Protein AF-A0A0V0TYG7-F1 (afdb_monomer)

Sequence (84 aa):
MKNSKNKTIFADNSENRTILEENCENNTIFVENSKNRTIFADISENRTILAENCENNTIFDKKQQKYYAENCENSTIFDEKQQK

Secondary structure (DSSP, 8-state):
----SEEEEEE--EEEEEEEE--EEEEEEEEEEEEEEEEEE--EEEEEEEEEEEEEEEEEESS--EEEEEEEEEEEEEEGGG--

Solvent-accessible surface area (backbone atoms only — not comparable to full-atom values): 4526 Å² total; per-residue (Å²): 130,86,72,44,59,65,50,78,47,82,42,70,72,33,67,70,44,78,46,82,44,76,60,29,47,32,38,40,39,42,38,39,47,24,43,33,37,38,37,44,38,49,60,35,72,41,37,40,40,40,38,35,47,22,49,33,37,39,37,43,34,60,52,76,67,50,78,47,76,42,73,51,76,41,79,46,77,47,62,57,79,78,80,122

Mean predicted aligned error: 6.43 Å

Nearest PDB structures (foldseek):
  8jli-assembly1_B  TM=3.626E-01  e=1.775E-01  Homo sapiens

Structure (mmCIF, N/CA/C/O backbone):
data_AF-A0A0V0TYG7-F1
#
_entry.id   AF-A0A0V0TYG7-F1
#
loop_
_atom_site.group_PDB
_atom_site.id
_atom_site.type_symbol
_atom_site.label_atom_id
_atom_site.label_alt_id
_atom_site.label_comp_id
_atom_site.label_asym_id
_atom_site.label_entity_id
_atom_site.label_seq_id
_atom_site.pdbx_PDB_ins_code
_atom_site.Cartn_x
_atom_site.Cartn_y
_atom_site.Cartn_z
_atom_site.occupancy
_atom_site.B_iso_or_equiv
_atom_site.auth_seq_id
_atom_site.auth_comp_id
_atom_site.auth_asym_id
_atom_site.auth_atom_id
_atom_site.pdbx_PDB_model_num
ATOM 1 N N . MET A 1 1 ? -1.221 -1.983 -21.670 1.00 48.28 1 MET A N 1
ATOM 2 C CA . MET A 1 1 ? -1.613 -1.045 -20.600 1.00 48.28 1 MET A CA 1
ATOM 3 C C . MET A 1 1 ? -1.035 0.322 -20.893 1.00 48.28 1 MET A C 1
ATOM 5 O O . MET A 1 1 ? 0.056 0.413 -21.444 1.00 48.28 1 MET A O 1
ATOM 9 N N . LYS A 1 2 ? -1.782 1.381 -20.587 1.00 48.25 2 LYS A N 1
ATOM 10 C CA . LYS A 1 2 ? -1.306 2.758 -20.709 1.00 48.25 2 LYS A CA 1
ATOM 11 C C . LYS A 1 2 ? -0.375 2.992 -19.514 1.00 48.25 2 LYS A C 1
ATOM 13 O O . LYS A 1 2 ? -0.869 3.259 -18.427 1.00 48.25 2 LYS A O 1
ATOM 18 N N . ASN A 1 3 ? 0.936 2.816 -19.688 1.00 58.50 3 ASN A N 1
ATOM 19 C CA . ASN A 1 3 ? 1.902 3.169 -18.646 1.00 58.50 3 ASN A CA 1
ATOM 20 C C . ASN A 1 3 ? 1.818 4.684 -18.446 1.00 58.50 3 ASN A C 1
ATOM 22 O O . ASN A 1 3 ? 2.357 5.458 -19.240 1.00 58.50 3 ASN A O 1
ATOM 26 N N . SER A 1 4 ? 1.066 5.113 -17.434 1.00 67.81 4 SER A N 1
ATOM 27 C CA . SER A 1 4 ? 1.113 6.499 -16.996 1.00 67.81 4 SER A CA 1
ATOM 28 C C . SER A 1 4 ? 2.424 6.684 -16.256 1.00 67.81 4 SER A C 1
ATOM 30 O O . SER A 1 4 ? 2.750 5.893 -15.374 1.00 67.81 4 SER A O 1
ATOM 32 N N . LYS A 1 5 ? 3.181 7.722 -16.609 1.00 80.94 5 LYS A N 1
ATOM 33 C CA . LYS A 1 5 ? 4.399 8.056 -15.865 1.00 80.94 5 LYS A CA 1
ATOM 34 C C . LYS A 1 5 ? 4.063 8.385 -14.415 1.00 80.94 5 LYS A C 1
ATOM 36 O O . LYS A 1 5 ? 4.741 7.925 -13.511 1.00 80.94 5 LYS A O 1
ATOM 41 N N . ASN A 1 6 ? 2.967 9.111 -14.201 1.00 85.12 6 ASN A N 1
ATOM 42 C CA . ASN A 1 6 ? 2.564 9.575 -12.882 1.00 85.12 6 ASN A CA 1
ATOM 43 C C . ASN A 1 6 ? 1.135 9.133 -12.572 1.00 85.12 6 ASN A C 1
ATOM 45 O O . ASN A 1 6 ? 0.257 9.214 -13.442 1.00 85.12 6 ASN A O 1
ATOM 49 N N . LYS A 1 7 ? 0.892 8.714 -11.332 1.00 86.56 7 LYS A N 1
ATOM 50 C CA . LYS A 1 7 ? -0.440 8.395 -10.827 1.00 86.56 7 LYS A CA 1
ATOM 51 C C . LYS A 1 7 ? -0.620 8.963 -9.425 1.00 86.56 7 LYS A C 1
ATOM 53 O O . LYS A 1 7 ? 0.280 8.879 -8.596 1.00 86.56 7 LYS A O 1
ATOM 58 N N . THR A 1 8 ? -1.799 9.523 -9.180 1.00 87.50 8 THR A N 1
ATOM 59 C CA . THR A 1 8 ? -2.205 9.975 -7.850 1.00 87.50 8 THR A CA 1
ATOM 60 C C . THR A 1 8 ? -3.552 9.363 -7.515 1.00 87.50 8 THR A C 1
ATOM 62 O O . THR A 1 8 ? -4.471 9.409 -8.336 1.00 87.50 8 THR A O 1
ATOM 65 N N . ILE A 1 9 ? -3.664 8.779 -6.326 1.00 86.38 9 ILE A N 1
ATOM 66 C CA . ILE A 1 9 ? -4.893 8.181 -5.808 1.00 86.38 9 ILE A CA 1
ATOM 67 C C . ILE A 1 9 ? -5.263 8.911 -4.519 1.00 86.38 9 ILE A C 1
ATOM 69 O O . ILE A 1 9 ? -4.458 8.971 -3.593 1.00 86.38 9 ILE A O 1
ATOM 73 N N . PHE A 1 10 ? -6.489 9.428 -4.474 1.00 86.00 10 PHE A N 1
ATOM 74 C CA . PHE A 1 10 ? -7.112 9.959 -3.266 1.00 86.00 10 PHE A CA 1
ATOM 75 C C . PHE A 1 10 ? -8.206 8.997 -2.823 1.00 86.00 10 PHE A C 1
ATOM 77 O O . PHE A 1 10 ? -9.025 8.559 -3.639 1.00 86.00 10 PHE A O 1
ATOM 84 N N . ALA A 1 11 ? -8.192 8.637 -1.547 1.00 81.88 11 ALA A N 1
ATOM 85 C CA . ALA A 1 11 ? -9.198 7.785 -0.948 1.00 81.88 11 ALA A CA 1
ATOM 86 C C . ALA A 1 11 ? -9.656 8.361 0.393 1.00 81.88 11 ALA A C 1
ATOM 88 O O . ALA A 1 11 ? -8.892 8.391 1.354 1.00 81.88 11 ALA A O 1
ATOM 89 N N . ASP A 1 12 ? -10.928 8.744 0.436 1.00 80.75 12 ASP A N 1
ATOM 90 C CA . ASP A 1 12 ? -11.574 9.286 1.631 1.00 80.75 12 ASP A CA 1
ATOM 91 C C . ASP A 1 12 ? -11.996 8.177 2.619 1.00 80.75 12 ASP A C 1
ATOM 93 O O . ASP A 1 12 ? -11.799 6.977 2.364 1.00 80.75 12 ASP A O 1
ATOM 97 N N . ASN A 1 13 ? -12.634 8.601 3.722 1.00 82.12 13 ASN A N 1
ATOM 98 C CA . ASN A 1 13 ? -13.095 7.764 4.829 1.00 82.12 13 ASN A CA 1
ATOM 99 C C . ASN A 1 13 ? -13.725 6.452 4.365 1.00 82.12 13 ASN A C 1
ATOM 101 O O . ASN A 1 13 ? -14.715 6.421 3.627 1.00 82.12 13 ASN A O 1
ATOM 105 N N . SER A 1 14 ? -13.211 5.348 4.890 1.00 82.00 14 SER A N 1
ATOM 106 C CA . SER A 1 14 ? -13.814 4.036 4.684 1.00 82.00 14 SER A CA 1
ATOM 107 C C . SER A 1 14 ? -13.492 3.108 5.841 1.00 82.00 14 SER A C 1
ATOM 109 O O . SER A 1 14 ? -12.433 3.186 6.449 1.00 82.00 14 SER A O 1
ATOM 111 N N . GLU A 1 15 ? -14.404 2.199 6.175 1.00 83.69 15 GLU A N 1
ATOM 112 C CA . GLU A 1 15 ? -14.086 1.202 7.200 1.00 83.69 15 GLU A CA 1
ATOM 113 C C . GLU A 1 15 ? -13.036 0.211 6.697 1.00 83.69 15 GLU A C 1
ATOM 115 O O . GLU A 1 15 ? -12.114 -0.132 7.427 1.00 83.69 15 GLU A O 1
ATOM 120 N N . ASN A 1 16 ? -13.148 -0.211 5.436 1.00 86.12 16 ASN A N 1
ATOM 121 C CA . ASN A 1 16 ? -12.211 -1.124 4.798 1.00 86.12 16 ASN A CA 1
ATOM 122 C C . ASN A 1 16 ? -11.848 -0.602 3.404 1.00 86.12 16 ASN A C 1
ATOM 124 O O . ASN A 1 16 ? -12.731 -0.392 2.565 1.00 86.12 16 ASN A O 1
ATOM 128 N N . ARG A 1 17 ? -10.552 -0.435 3.131 1.00 87.62 17 ARG A N 1
ATOM 129 C CA . ARG A 1 17 ? -10.042 0.006 1.829 1.00 87.62 17 ARG A CA 1
ATOM 130 C C . ARG A 1 17 ? -8.990 -0.952 1.299 1.00 87.62 17 ARG A C 1
ATOM 132 O O . ARG A 1 17 ? -7.981 -1.202 1.952 1.00 87.62 17 ARG A O 1
ATOM 139 N N . THR A 1 18 ? -9.180 -1.381 0.056 1.00 87.56 18 THR A N 1
ATOM 140 C CA . THR A 1 18 ? -8.135 -2.030 -0.734 1.00 87.56 18 THR A CA 1
ATOM 141 C C . THR A 1 18 ? -7.782 -1.156 -1.927 1.00 87.56 18 THR A C 1
ATOM 143 O O . THR A 1 18 ? -8.666 -0.757 -2.684 1.00 87.56 18 THR A O 1
ATOM 146 N N . ILE A 1 19 ? -6.496 -0.856 -2.091 1.00 84.75 19 ILE A N 1
ATOM 147 C CA . ILE A 1 19 ? -5.967 -0.142 -3.256 1.00 84.75 19 ILE A CA 1
ATOM 148 C C . ILE A 1 19 ? -5.075 -1.113 -4.023 1.00 84.75 19 ILE A C 1
ATOM 150 O O . ILE A 1 19 ? -4.122 -1.649 -3.460 1.00 84.75 19 ILE A O 1
ATOM 154 N N . LEU A 1 20 ? -5.417 -1.339 -5.293 1.00 83.25 20 LEU A N 1
ATOM 155 C CA . LEU A 1 20 ? -4.626 -2.122 -6.239 1.00 83.25 20 LEU A CA 1
ATOM 156 C C . LEU A 1 20 ? -4.001 -1.166 -7.248 1.00 83.25 20 LEU A C 1
ATOM 158 O O . LEU A 1 20 ? -4.714 -0.435 -7.944 1.00 83.25 20 LEU A O 1
ATOM 162 N N . GLU A 1 21 ? -2.676 -1.158 -7.318 1.00 76.38 21 GLU A N 1
ATOM 163 C CA . GLU A 1 21 ? -1.946 -0.246 -8.186 1.00 76.38 21 GLU A CA 1
ATOM 164 C C . GLU A 1 21 ? -0.919 -0.979 -9.052 1.00 76.38 21 GLU A C 1
ATOM 166 O O . GLU A 1 21 ? -0.069 -1.711 -8.550 1.00 76.38 21 GLU A O 1
ATOM 171 N N . GLU A 1 22 ? -1.052 -0.794 -10.368 1.00 76.00 22 GLU A N 1
ATOM 172 C CA . GLU A 1 22 ? -0.166 -1.350 -11.396 1.00 76.00 22 GLU A CA 1
ATOM 173 C C . GLU A 1 22 ? 1.089 -0.489 -11.595 1.00 76.00 22 GLU A C 1
ATOM 175 O O . GLU A 1 22 ? 1.120 0.667 -11.204 1.00 76.00 22 GLU A O 1
ATOM 180 N N . ASN A 1 23 ? 2.098 -1.012 -12.294 1.00 75.50 23 ASN A N 1
ATOM 181 C CA . ASN A 1 23 ? 3.365 -0.313 -12.527 1.00 75.50 23 ASN A CA 1
ATOM 182 C C . ASN A 1 23 ? 3.215 1.119 -13.084 1.00 75.50 23 ASN A C 1
ATOM 184 O O . ASN A 1 23 ? 2.656 1.335 -14.165 1.00 75.50 23 ASN A O 1
ATOM 188 N N . CYS A 1 24 ? 3.848 2.077 -12.409 1.00 76.38 24 CYS A N 1
ATOM 189 C CA . CYS A 1 24 ? 4.060 3.442 -12.886 1.00 76.38 24 CYS A CA 1
ATOM 190 C C . CYS A 1 24 ? 5.423 3.975 -12.416 1.00 76.38 24 CYS A C 1
ATOM 192 O O . CYS A 1 24 ? 6.047 3.412 -11.522 1.00 76.38 24 CYS A O 1
ATOM 194 N N . GLU A 1 25 ? 5.925 5.042 -13.037 1.00 80.81 25 GLU A N 1
ATOM 195 C CA . GLU A 1 25 ? 7.229 5.619 -12.672 1.00 80.81 25 GLU A CA 1
ATOM 196 C C . GLU A 1 25 ? 7.135 6.316 -11.305 1.00 80.81 25 GLU A C 1
ATOM 198 O O . GLU A 1 25 ? 7.920 6.028 -10.400 1.00 80.81 25 GLU A O 1
ATOM 203 N N . ASN A 1 26 ? 6.105 7.153 -11.130 1.00 83.62 26 ASN A N 1
ATOM 204 C CA . ASN A 1 26 ? 5.825 7.882 -9.900 1.00 83.62 26 ASN A CA 1
ATOM 205 C C . ASN A 1 26 ? 4.386 7.651 -9.419 1.00 83.62 26 ASN A C 1
ATOM 207 O O . ASN A 1 26 ? 3.431 7.936 -10.148 1.00 83.62 26 ASN A O 1
ATOM 211 N N . ASN A 1 27 ? 4.231 7.219 -8.167 1.00 85.25 27 ASN A N 1
ATOM 212 C CA . ASN A 1 27 ? 2.928 7.019 -7.537 1.00 85.25 27 ASN A CA 1
ATOM 213 C C . ASN A 1 27 ? 2.800 7.793 -6.224 1.00 85.25 27 ASN A C 1
ATOM 215 O O . ASN A 1 27 ? 3.671 7.704 -5.355 1.00 85.25 27 ASN A O 1
ATOM 219 N N . THR A 1 28 ? 1.669 8.465 -6.037 1.00 87.38 28 THR A N 1
ATOM 220 C CA . THR A 1 28 ? 1.305 9.045 -4.746 1.00 87.38 28 THR A CA 1
ATOM 221 C C . THR A 1 28 ? -0.079 8.577 -4.321 1.00 87.38 28 THR A C 1
ATOM 223 O O . THR A 1 28 ? -1.058 8.759 -5.043 1.00 87.38 28 THR A O 1
ATOM 226 N N . ILE A 1 29 ? -0.170 7.999 -3.127 1.00 86.81 29 ILE A N 1
ATOM 227 C CA . ILE A 1 29 ? -1.430 7.529 -2.550 1.00 86.81 29 ILE A CA 1
ATOM 228 C C . ILE A 1 29 ? -1.693 8.311 -1.264 1.00 86.81 29 ILE A C 1
ATOM 230 O O . ILE A 1 29 ? -0.875 8.265 -0.347 1.00 86.81 29 ILE A O 1
ATOM 234 N N . PHE A 1 30 ? -2.839 8.984 -1.202 1.00 86.62 30 PHE A N 1
ATOM 235 C CA . PHE A 1 30 ? -3.350 9.655 -0.009 1.00 86.62 30 PHE A CA 1
ATOM 236 C C . PHE A 1 30 ? -4.585 8.917 0.491 1.00 86.62 30 PHE A C 1
ATOM 238 O O . PHE A 1 30 ? -5.549 8.739 -0.263 1.00 86.62 30 PHE A O 1
ATOM 245 N N . VAL A 1 31 ? -4.547 8.471 1.747 1.00 80.88 31 VAL A N 1
ATOM 246 C CA . VAL A 1 31 ? -5.693 7.828 2.394 1.00 80.88 31 VAL A CA 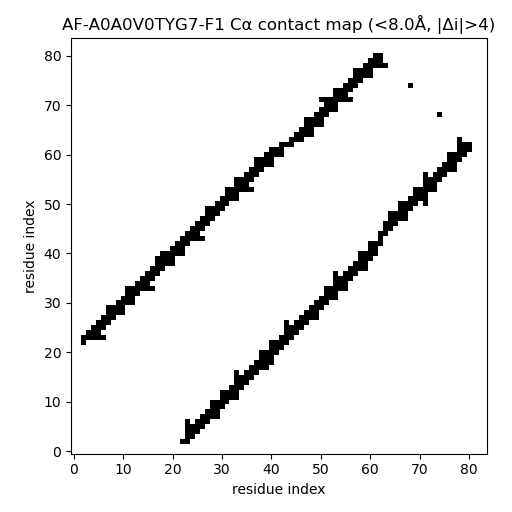1
ATOM 247 C C . VAL A 1 31 ? -5.916 8.409 3.780 1.00 80.88 31 VAL A C 1
ATOM 249 O O . VAL A 1 31 ? -5.050 8.285 4.648 1.00 80.88 31 VAL A O 1
ATOM 252 N N . GLU A 1 32 ? -7.109 8.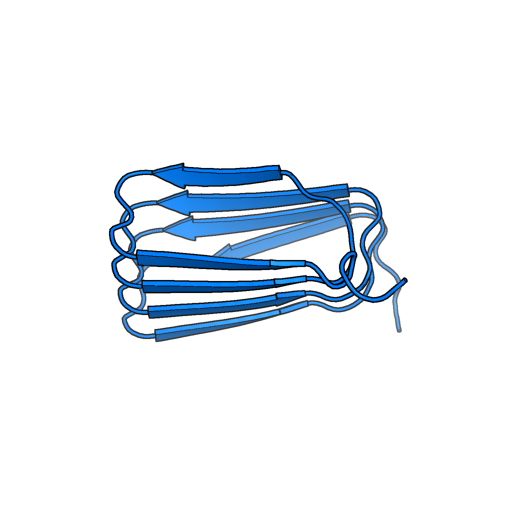952 3.989 1.00 84.44 32 GLU A N 1
ATOM 253 C CA . GLU A 1 32 ? -7.537 9.540 5.257 1.00 84.44 32 GLU A CA 1
ATOM 254 C C . GLU A 1 32 ? -8.605 8.669 5.932 1.00 84.44 32 GLU A C 1
ATOM 256 O O . GLU A 1 32 ? -9.464 8.084 5.267 1.00 84.44 32 GLU A O 1
ATOM 261 N N . ASN A 1 33 ? -8.565 8.608 7.269 1.00 83.00 33 ASN A N 1
ATOM 262 C CA . ASN A 1 33 ? -9.628 8.084 8.136 1.00 83.00 33 ASN A CA 1
ATOM 263 C C . ASN A 1 33 ? -10.134 6.688 7.724 1.00 83.00 33 ASN A C 1
ATOM 265 O O . ASN A 1 33 ? -11.309 6.494 7.380 1.00 83.00 33 ASN A O 1
ATOM 269 N N . SER A 1 34 ? -9.245 5.698 7.767 1.00 80.12 34 SER A N 1
ATOM 270 C CA . SER A 1 34 ? -9.577 4.317 7.410 1.00 80.12 34 SER A CA 1
ATOM 271 C C . SER A 1 34 ? -9.324 3.369 8.569 1.00 80.12 34 SER A C 1
ATOM 273 O O . SER A 1 34 ? -8.189 3.274 9.022 1.00 80.12 34 SER A O 1
ATOM 275 N N . LYS A 1 35 ? -10.328 2.593 9.001 1.00 83.31 35 LYS A N 1
A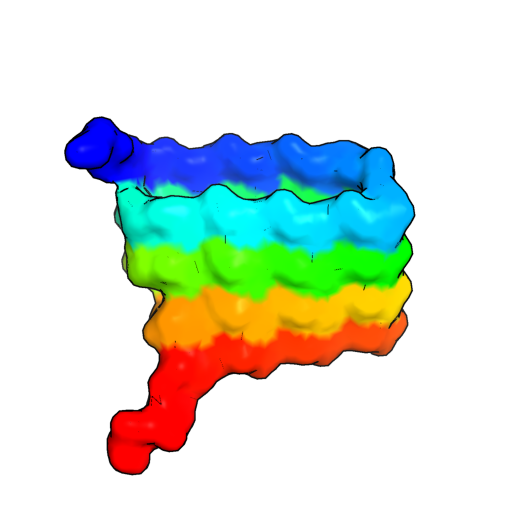TOM 276 C CA . LYS A 1 35 ? -10.103 1.585 10.056 1.00 83.31 35 LYS A CA 1
ATOM 277 C C . LYS A 1 35 ? -9.156 0.498 9.563 1.00 83.31 35 LYS A C 1
ATOM 279 O O . LYS A 1 35 ? -8.116 0.295 10.160 1.00 83.31 35 LYS A O 1
ATOM 284 N N . ASN A 1 36 ? -9.451 -0.140 8.432 1.00 84.44 36 ASN A N 1
ATOM 285 C CA . ASN A 1 36 ? -8.590 -1.171 7.852 1.00 84.44 36 ASN A CA 1
ATOM 286 C C . ASN A 1 36 ? -8.178 -0.801 6.431 1.00 84.44 36 ASN A C 1
ATOM 288 O O . ASN A 1 36 ? -9.022 -0.578 5.561 1.00 84.44 36 ASN A O 1
ATOM 292 N N . ARG A 1 37 ? -6.873 -0.775 6.175 1.00 85.56 37 ARG A N 1
ATOM 293 C CA . ARG A 1 37 ? -6.300 -0.465 4.869 1.00 85.56 37 ARG A CA 1
ATOM 294 C C . ARG A 1 37 ? -5.367 -1.569 4.405 1.00 85.56 37 ARG A C 1
ATOM 296 O O . ARG A 1 37 ? -4.497 -2.024 5.144 1.00 85.56 37 ARG A O 1
ATOM 303 N N . THR A 1 38 ? -5.501 -1.934 3.136 1.00 86.94 38 THR A N 1
ATOM 304 C CA 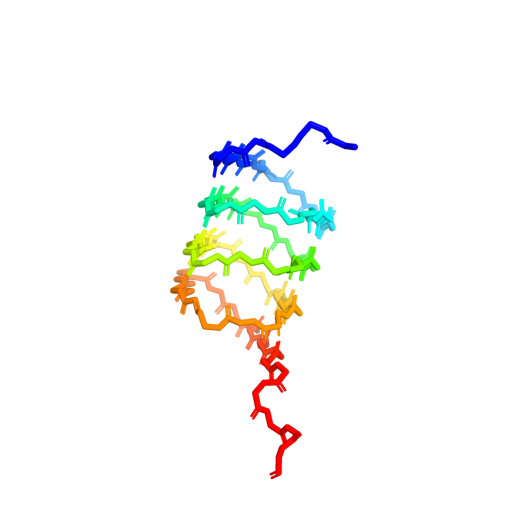. THR A 1 38 ? -4.544 -2.785 2.436 1.00 86.94 38 THR A CA 1
ATOM 305 C C . THR A 1 38 ? -4.160 -2.151 1.109 1.00 86.94 38 THR A C 1
ATOM 307 O O . THR A 1 38 ? -5.017 -1.857 0.276 1.00 86.94 38 THR A O 1
ATOM 310 N N . ILE A 1 39 ?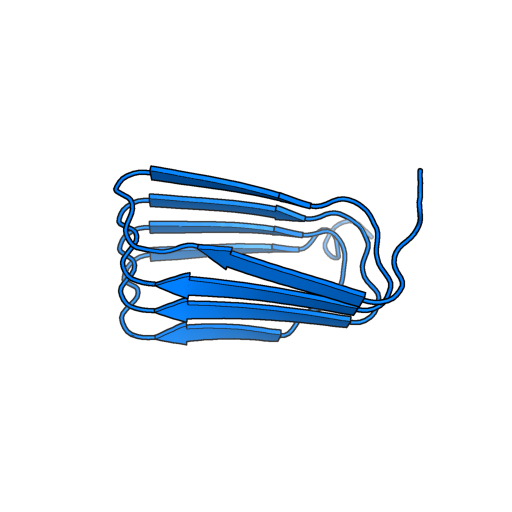 -2.866 -1.938 0.897 1.00 84.31 39 ILE A N 1
ATOM 311 C CA . ILE A 1 39 ? -2.329 -1.439 -0.368 1.00 84.31 39 ILE A CA 1
ATOM 312 C C . ILE A 1 39 ? -1.489 -2.553 -0.981 1.00 84.31 39 ILE A C 1
ATOM 314 O O . ILE A 1 39 ? -0.505 -2.982 -0.382 1.00 84.31 39 ILE A O 1
ATOM 318 N N . PHE A 1 40 ? -1.885 -3.001 -2.170 1.00 82.56 40 PHE A N 1
ATOM 319 C CA . PHE A 1 40 ? -1.047 -3.822 -3.036 1.00 82.56 40 PHE A CA 1
ATOM 320 C C . PHE A 1 40 ? -0.593 -2.942 -4.174 1.00 82.56 40 PHE A C 1
ATOM 322 O O . PHE A 1 40 ? -1.400 -2.521 -5.009 1.00 82.56 40 PHE A O 1
ATOM 329 N N . ALA A 1 41 ? 0.690 -2.638 -4.190 1.00 72.88 41 ALA A N 1
ATOM 330 C CA . ALA A 1 41 ? 1.204 -1.752 -5.199 1.00 72.88 41 ALA A CA 1
ATOM 331 C C . ALA A 1 41 ? 2.511 -2.327 -5.736 1.00 72.88 41 ALA A C 1
ATOM 333 O O . ALA A 1 41 ? 3.410 -2.701 -4.984 1.00 72.88 41 ALA A O 1
ATOM 334 N N . ASP A 1 42 ? 2.540 -2.473 -7.057 1.00 74.88 42 ASP A N 1
ATOM 335 C CA . ASP A 1 42 ? 3.512 -3.281 -7.789 1.00 74.88 42 ASP A CA 1
ATOM 336 C C . ASP A 1 42 ? 4.838 -2.500 -7.962 1.00 74.88 42 ASP A C 1
ATOM 338 O O . ASP A 1 42 ? 5.282 -1.826 -7.034 1.00 74.88 42 ASP A O 1
ATOM 342 N N . ILE A 1 43 ? 5.534 -2.561 -9.097 1.00 69.69 43 ILE A N 1
ATOM 343 C CA . ILE A 1 43 ? 6.824 -1.872 -9.263 1.00 69.69 43 ILE A CA 1
ATOM 344 C C . ILE A 1 43 ? 6.604 -0.391 -9.599 1.00 69.69 43 ILE A C 1
ATOM 346 O O . ILE A 1 43 ? 6.123 -0.056 -10.681 1.00 69.69 43 ILE A O 1
ATOM 350 N N . SER A 1 44 ? 7.068 0.494 -8.717 1.00 72.88 44 SER A N 1
ATOM 351 C CA . SER A 1 44 ? 7.284 1.912 -9.026 1.00 72.88 44 SER A CA 1
ATOM 352 C C . SER A 1 44 ? 8.701 2.353 -8.684 1.00 72.88 44 SER A C 1
ATOM 354 O O . SER A 1 44 ? 9.296 1.831 -7.742 1.00 72.88 44 SER A O 1
ATOM 356 N N . GLU A 1 45 ? 9.247 3.305 -9.443 1.00 76.25 45 GLU A N 1
ATOM 357 C CA . GLU A 1 45 ? 10.570 3.871 -9.148 1.00 76.25 45 GLU A CA 1
ATOM 358 C C . GLU A 1 45 ? 10.509 4.801 -7.941 1.00 76.25 45 GLU A C 1
ATOM 360 O O . GLU A 1 45 ? 11.352 4.709 -7.052 1.00 76.25 45 GLU A O 1
ATOM 365 N N . ASN A 1 46 ? 9.475 5.643 -7.881 1.00 79.50 46 ASN A N 1
ATOM 366 C CA . ASN A 1 46 ? 9.227 6.524 -6.753 1.00 79.50 46 ASN A CA 1
ATOM 367 C C . ASN A 1 46 ? 7.783 6.375 -6.290 1.00 79.50 46 ASN A C 1
ATOM 369 O O . ASN A 1 46 ? 6.848 6.701 -7.022 1.00 79.50 46 ASN A O 1
ATOM 373 N N . ARG A 1 47 ? 7.5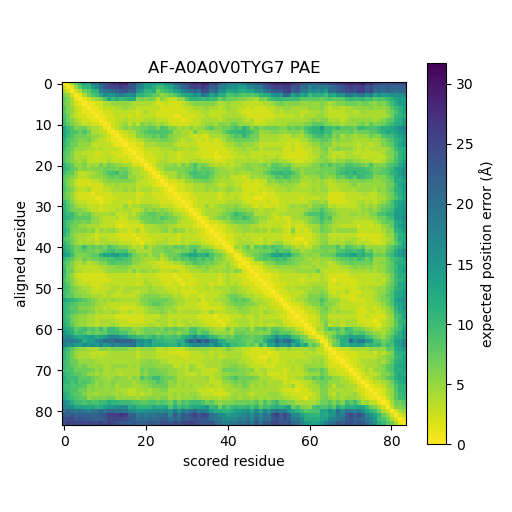83 5.941 -5.045 1.00 83.50 47 ARG A N 1
ATOM 374 C CA . ARG A 1 47 ? 6.258 5.969 -4.428 1.00 83.50 47 ARG A CA 1
ATOM 375 C C . ARG A 1 47 ? 6.263 6.629 -3.066 1.00 83.50 47 ARG A C 1
ATOM 377 O O . ARG A 1 47 ? 7.177 6.451 -2.257 1.00 83.50 47 ARG A O 1
ATOM 384 N N . THR A 1 48 ? 5.206 7.404 -2.857 1.00 86.75 48 THR A N 1
ATOM 385 C CA . THR A 1 48 ? 4.881 8.024 -1.581 1.00 86.75 48 THR A CA 1
ATOM 386 C C . THR A 1 48 ? 3.486 7.586 -1.163 1.00 86.75 48 THR A C 1
ATOM 388 O O . THR A 1 48 ? 2.528 7.737 -1.920 1.00 86.75 48 THR A O 1
ATOM 391 N N . ILE A 1 49 ? 3.373 7.038 0.041 1.00 85.00 49 ILE A N 1
ATOM 392 C CA . ILE A 1 49 ? 2.087 6.691 0.646 1.00 85.00 49 ILE A CA 1
ATOM 393 C C . ILE A 1 49 ? 1.926 7.552 1.893 1.00 85.00 49 ILE A C 1
ATOM 395 O O . ILE A 1 49 ? 2.772 7.497 2.789 1.00 85.00 49 ILE A O 1
ATOM 399 N N . LEU A 1 50 ? 0.846 8.330 1.928 1.00 86.31 50 LEU A N 1
ATOM 400 C CA . LEU A 1 50 ? 0.422 9.103 3.085 1.00 86.31 50 LEU A CA 1
ATOM 401 C C . LEU A 1 50 ? -0.852 8.508 3.661 1.00 86.31 50 LEU A C 1
ATOM 403 O O . LEU A 1 50 ? -1.812 8.192 2.951 1.00 86.31 50 LEU A O 1
ATOM 407 N N . ALA A 1 51 ? -0.806 8.340 4.970 1.00 82.94 51 ALA A N 1
ATOM 408 C CA . ALA A 1 51 ? -1.778 7.618 5.740 1.00 82.94 51 ALA A CA 1
ATOM 409 C C . ALA A 1 51 ? -2.093 8.368 7.021 1.00 82.94 51 ALA A C 1
ATOM 411 O O . ALA A 1 51 ? -1.234 8.457 7.895 1.00 82.94 51 ALA A O 1
ATOM 412 N N . GLU A 1 52 ? -3.330 8.822 7.155 1.00 85.56 52 GLU A N 1
ATOM 413 C CA . GLU A 1 52 ? -3.755 9.582 8.326 1.00 85.56 52 GLU A CA 1
ATOM 414 C C . GLU A 1 52 ? -4.954 8.914 8.996 1.00 85.56 52 GLU A C 1
ATOM 416 O O . GLU A 1 52 ? -5.861 8.422 8.315 1.00 85.56 52 GLU A O 1
ATOM 421 N N . ASN A 1 53 ? -4.952 8.903 10.332 1.00 87.38 53 ASN A N 1
ATOM 422 C CA . ASN A 1 53 ? -6.052 8.442 11.185 1.00 87.38 53 ASN A CA 1
ATOM 423 C C . ASN A 1 53 ? -6.509 7.016 10.833 1.00 87.38 53 ASN A C 1
ATOM 425 O O . ASN A 1 53 ? -7.632 6.800 10.365 1.00 87.38 53 ASN A O 1
ATOM 429 N N . CYS A 1 54 ? -5.620 6.034 11.007 1.00 79.56 54 CYS A N 1
ATOM 430 C CA . CYS A 1 54 ? -5.877 4.667 10.566 1.00 79.56 54 CYS A CA 1
ATOM 431 C C . CYS A 1 54 ? -5.607 3.589 11.618 1.00 79.56 54 CYS A C 1
ATOM 433 O O . CYS A 1 54 ? -4.538 3.525 12.199 1.00 79.56 54 CYS A O 1
ATOM 435 N N . GLU A 1 55 ? -6.552 2.687 11.860 1.00 85.06 55 GLU A N 1
ATOM 436 C CA . GLU A 1 55 ? -6.387 1.701 12.940 1.00 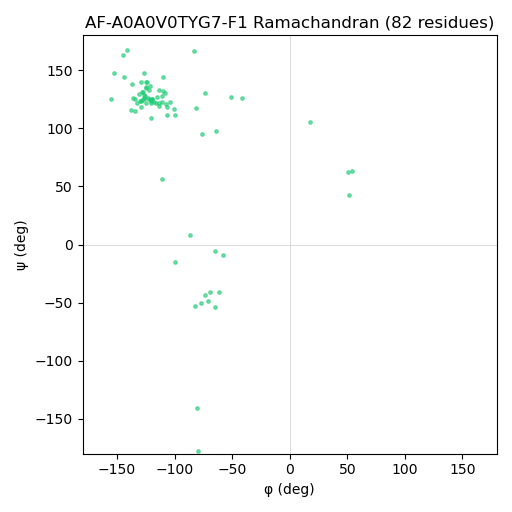85.06 55 GLU A CA 1
ATOM 437 C C . GLU A 1 55 ? -5.437 0.573 12.514 1.00 85.06 55 GLU A C 1
ATOM 439 O O . GLU A 1 55 ? -4.442 0.298 13.174 1.00 85.06 55 GLU A O 1
ATOM 444 N N . ASN A 1 56 ? -5.677 -0.018 11.346 1.00 83.94 56 ASN A N 1
ATOM 445 C CA . ASN A 1 56 ? -4.892 -1.100 10.775 1.00 83.94 56 AS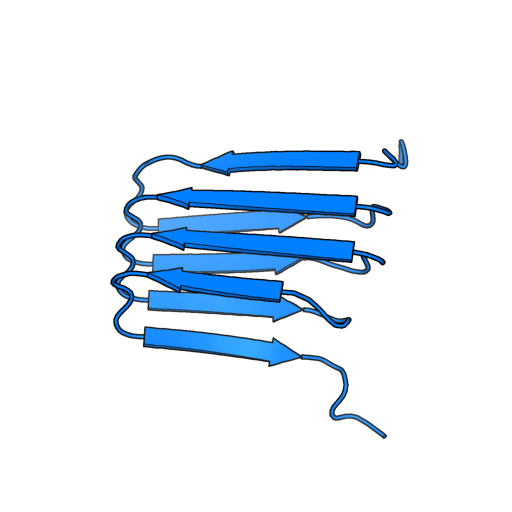N A CA 1
ATOM 446 C C . ASN A 1 56 ? -4.492 -0.761 9.343 1.00 83.94 56 ASN A C 1
ATOM 448 O O . ASN A 1 56 ? -5.333 -0.531 8.473 1.00 83.94 56 ASN A O 1
ATOM 452 N N . ASN A 1 57 ? -3.195 -0.796 9.070 1.00 83.06 57 ASN A N 1
ATOM 453 C CA . ASN A 1 57 ? -2.643 -0.630 7.744 1.00 83.06 57 ASN A CA 1
ATOM 454 C C . ASN A 1 57 ? -1.677 -1.750 7.386 1.00 83.06 57 ASN A C 1
ATOM 456 O O . ASN A 1 57 ? -0.724 -2.038 8.109 1.00 83.06 57 ASN A O 1
ATOM 460 N N . THR A 1 58 ? -1.872 -2.309 6.201 1.00 87.25 58 THR A N 1
ATOM 461 C CA . THR A 1 58 ? -0.961 -3.265 5.591 1.00 87.25 58 THR A CA 1
ATOM 462 C C . THR A 1 58 ? -0.560 -2.794 4.204 1.00 87.25 58 THR A C 1
ATOM 464 O O . THR A 1 58 ? -1.407 -2.500 3.361 1.00 87.25 58 THR A O 1
ATOM 467 N N . ILE A 1 59 ? 0.742 -2.743 3.951 1.00 84.50 59 ILE A N 1
ATOM 468 C CA . ILE A 1 59 ? 1.296 -2.393 2.644 1.00 84.50 59 ILE A CA 1
ATOM 469 C C . ILE A 1 59 ? 2.129 -3.567 2.154 1.00 84.50 59 ILE A C 1
ATOM 471 O O . ILE A 1 59 ? 3.043 -4.006 2.848 1.00 84.50 59 ILE A O 1
ATOM 475 N N . PHE A 1 60 ? 1.806 -4.057 0.961 1.00 83.38 60 PHE A N 1
ATOM 476 C CA . PHE A 1 60 ? 2.605 -5.027 0.225 1.00 83.38 60 PHE A CA 1
ATOM 477 C C . PHE A 1 60 ? 3.281 -4.317 -0.930 1.00 83.38 60 PHE A C 1
ATOM 479 O O . PHE A 1 60 ? 2.608 -3.770 -1.810 1.00 83.38 60 PHE A O 1
ATOM 486 N N . ASP A 1 61 ? 4.605 -4.328 -0.907 1.00 74.44 61 ASP A N 1
ATOM 487 C CA . ASP A 1 61 ? 5.398 -3.554 -1.834 1.00 74.44 61 ASP A CA 1
ATOM 488 C C . ASP A 1 61 ? 6.683 -4.278 -2.251 1.00 74.44 61 ASP A C 1
ATOM 490 O O . ASP A 1 61 ? 7.320 -4.989 -1.474 1.00 74.44 61 ASP A O 1
ATOM 494 N N . LYS A 1 62 ? 7.062 -4.097 -3.516 1.00 71.31 62 LYS A N 1
ATOM 495 C CA . LYS A 1 62 ? 8.205 -4.778 -4.132 1.00 71.31 62 LYS A CA 1
ATOM 496 C C . LYS A 1 62 ? 9.467 -3.918 -4.207 1.00 71.31 62 LYS A C 1
ATOM 498 O O . LYS A 1 62 ? 10.547 -4.449 -4.469 1.00 71.31 62 LYS A O 1
ATOM 503 N N . LYS A 1 63 ? 9.371 -2.592 -4.025 1.00 69.50 63 LYS A N 1
ATOM 504 C CA . LYS A 1 63 ? 10.531 -1.685 -4.103 1.00 69.50 63 LYS A CA 1
ATOM 505 C C . LYS A 1 63 ? 10.356 -0.385 -3.320 1.00 69.50 63 LYS A C 1
ATOM 507 O O . LYS A 1 63 ? 9.493 0.406 -3.661 1.00 69.50 63 LYS A O 1
ATOM 512 N N . GLN A 1 64 ? 11.331 -0.137 -2.436 1.00 57.62 64 GLN A N 1
ATOM 513 C CA . GLN A 1 64 ? 11.839 1.135 -1.878 1.00 57.62 64 GLN A CA 1
ATOM 514 C C . GLN A 1 64 ? 10.936 2.377 -2.013 1.00 57.62 64 GLN A C 1
ATOM 516 O O . GLN A 1 64 ? 10.858 2.994 -3.074 1.00 57.62 64 GLN A O 1
ATOM 521 N N . GLN A 1 65 ? 10.322 2.785 -0.895 1.00 69.81 65 GLN A N 1
ATOM 522 C CA . GLN A 1 65 ? 9.330 3.873 -0.848 1.00 69.81 65 GLN A CA 1
ATOM 523 C C . GLN A 1 65 ? 9.475 4.737 0.387 1.00 69.81 65 GLN A C 1
ATOM 525 O O . GLN A 1 65 ? 10.150 4.380 1.354 1.00 69.81 65 GLN A O 1
ATOM 530 N N . LYS A 1 66 ? 8.787 5.877 0.341 1.00 82.62 66 LYS A N 1
ATOM 531 C CA . LYS A 1 66 ? 8.531 6.711 1.509 1.00 82.62 66 LYS A CA 1
ATOM 532 C C . LYS A 1 66 ? 7.109 6.444 1.989 1.00 82.62 66 LYS A C 1
ATOM 534 O O . LYS A 1 66 ? 6.145 6.708 1.271 1.00 82.62 66 LYS A O 1
ATOM 539 N N . TYR A 1 67 ? 6.995 5.918 3.201 1.00 84.19 67 TYR A N 1
ATOM 540 C CA . TYR A 1 67 ? 5.722 5.730 3.882 1.00 84.19 67 TYR A CA 1
ATOM 541 C C . TYR A 1 67 ? 5.643 6.686 5.065 1.00 84.19 67 TYR A C 1
ATOM 543 O O . TYR A 1 67 ? 6.550 6.719 5.898 1.00 84.19 67 TYR A O 1
ATOM 551 N N . TYR A 1 68 ? 4.553 7.442 5.124 1.00 85.19 68 TYR A N 1
ATOM 552 C CA . TYR A 1 68 ? 4.237 8.334 6.227 1.00 85.19 68 TYR A CA 1
ATOM 553 C C . TYR A 1 68 ? 2.907 7.897 6.827 1.00 85.19 68 TYR A C 1
ATOM 555 O O . TYR A 1 68 ? 1.903 7.841 6.118 1.00 85.19 68 TYR A O 1
ATOM 563 N N . ALA A 1 69 ? 2.927 7.579 8.121 1.00 83.81 69 ALA A N 1
ATOM 564 C CA . ALA A 1 69 ? 1.743 7.268 8.907 1.00 83.81 69 ALA A CA 1
ATOM 565 C C . ALA A 1 69 ? 1.624 8.262 10.048 1.00 83.81 69 ALA A C 1
ATOM 567 O O . ALA A 1 69 ? 2.552 8.387 10.848 1.00 83.81 69 ALA A O 1
ATOM 568 N N . GLU A 1 70 ? 0.477 8.913 10.141 1.00 85.62 70 GLU A N 1
ATOM 569 C CA . GLU A 1 70 ? 0.129 9.781 11.252 1.00 85.62 70 GLU A CA 1
ATOM 570 C C . GLU A 1 70 ? -1.155 9.275 11.903 1.00 85.62 70 GLU A C 1
ATOM 572 O O . GLU A 1 70 ? -2.105 8.890 11.221 1.00 85.62 70 GLU A O 1
ATOM 577 N N . ASN A 1 71 ? -1.169 9.249 13.239 1.00 87.00 71 ASN A N 1
ATOM 578 C CA . ASN A 1 71 ? -2.300 8.762 14.031 1.00 87.00 71 ASN A CA 1
ATOM 579 C C . ASN A 1 71 ? -2.776 7.372 13.586 1.00 87.00 71 ASN A C 1
ATOM 581 O O . ASN A 1 71 ? -3.977 7.131 13.453 1.00 87.00 71 ASN A O 1
ATOM 585 N N . CYS A 1 72 ? -1.823 6.473 13.315 1.00 82.31 72 CYS A N 1
ATOM 586 C CA . CYS A 1 72 ? -2.135 5.095 12.977 1.00 82.31 72 CYS A CA 1
ATOM 587 C C . CYS A 1 72 ? -1.657 4.119 14.048 1.00 82.31 72 CYS A C 1
ATOM 589 O O . CYS A 1 72 ? -0.512 4.204 14.488 1.00 82.31 72 CYS A O 1
ATOM 591 N N . GLU A 1 73 ? -2.524 3.188 14.445 1.00 85.69 73 GLU A N 1
ATOM 592 C CA . GLU A 1 73 ? -2.254 2.285 15.572 1.00 85.69 73 GLU A CA 1
ATOM 593 C C . GLU A 1 73 ? -1.394 1.091 15.148 1.00 85.69 73 GLU A C 1
ATOM 595 O O . GLU A 1 73 ? -0.321 0.861 15.702 1.00 85.69 73 GLU A O 1
ATOM 600 N N . ASN A 1 74 ? -1.812 0.369 14.108 1.00 84.00 74 ASN A N 1
ATOM 601 C CA . ASN A 1 74 ? -1.137 -0.827 13.620 1.00 84.00 74 ASN A CA 1
ATOM 602 C C . ASN A 1 74 ? -0.721 -0.629 12.163 1.00 84.00 74 ASN A C 1
ATOM 604 O O . ASN A 1 74 ? -1.551 -0.634 11.259 1.00 84.00 74 ASN A O 1
ATOM 608 N N . SER A 1 75 ? 0.578 -0.475 11.902 1.00 81.75 75 SER A N 1
ATOM 609 C CA . SER A 1 75 ? 1.119 -0.374 10.540 1.00 81.75 75 SER A CA 1
ATOM 610 C C . SER A 1 75 ? 2.116 -1.492 10.268 1.00 81.75 75 SER A C 1
ATOM 612 O O . SER A 1 75 ? 3.110 -1.631 10.973 1.00 81.75 75 SER A O 1
ATOM 614 N N . THR A 1 76 ? 1.869 -2.272 9.218 1.00 85.19 76 THR A N 1
ATOM 615 C CA . THR A 1 76 ? 2.771 -3.324 8.733 1.00 85.19 76 THR A CA 1
ATOM 616 C C . THR A 1 76 ? 3.133 -3.067 7.276 1.00 85.19 76 THR A C 1
ATOM 618 O O . THR A 1 76 ? 2.261 -2.805 6.447 1.00 85.19 76 THR A O 1
ATOM 621 N N . ILE A 1 77 ? 4.424 -3.159 6.959 1.00 82.62 77 ILE A N 1
ATOM 622 C CA . ILE A 1 77 ? 4.949 -2.984 5.604 1.00 82.62 77 ILE A CA 1
ATOM 623 C C . ILE A 1 77 ? 5.762 -4.224 5.252 1.00 82.62 77 ILE A C 1
ATOM 625 O O . ILE A 1 77 ? 6.722 -4.561 5.944 1.00 82.62 77 ILE A O 1
ATOM 629 N N . PHE A 1 78 ? 5.372 -4.885 4.171 1.00 80.50 78 PHE A N 1
ATOM 630 C CA . PHE A 1 78 ? 6.100 -5.986 3.565 1.00 80.50 78 PHE A CA 1
ATOM 631 C C . PHE A 1 78 ? 6.872 -5.438 2.364 1.00 80.50 78 PHE A C 1
ATOM 633 O O . PHE A 1 78 ? 6.252 -5.047 1.378 1.00 80.50 78 PHE A O 1
ATOM 640 N N . ASP A 1 79 ? 8.203 -5.401 2.464 1.00 73.88 79 ASP A N 1
ATOM 641 C CA . ASP A 1 79 ? 9.110 -5.063 1.356 1.00 73.88 79 ASP A CA 1
ATOM 642 C C . ASP A 1 79 ? 9.769 -6.356 0.835 1.00 73.88 79 ASP A C 1
ATOM 644 O O . ASP A 1 79 ? 10.424 -7.081 1.592 1.00 73.88 79 ASP A O 1
ATOM 648 N N . GLU A 1 80 ? 9.603 -6.656 -0.457 1.00 63.81 80 GLU A N 1
ATOM 649 C CA . GLU A 1 80 ? 10.160 -7.844 -1.132 1.00 63.81 80 GLU A CA 1
ATOM 650 C C . GLU A 1 80 ? 11.707 -7.859 -1.181 1.00 63.81 80 GLU A C 1
ATOM 652 O O . GLU A 1 80 ? 12.317 -8.868 -1.539 1.00 63.81 80 GLU A O 1
ATOM 657 N N . LYS A 1 81 ? 12.392 -6.790 -0.741 1.00 55.91 81 LYS A N 1
ATOM 658 C CA . LYS A 1 81 ? 13.866 -6.744 -0.644 1.00 5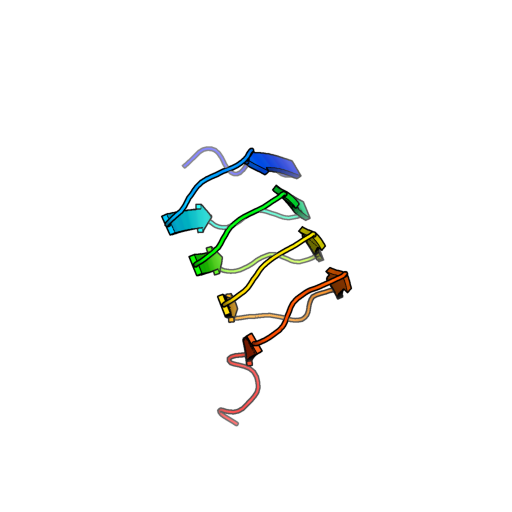5.91 81 LYS A CA 1
ATOM 659 C C . LYS A 1 81 ? 14.521 -7.815 0.246 1.00 55.91 81 LYS A C 1
ATOM 661 O O . LYS A 1 81 ? 15.745 -7.922 0.212 1.00 55.91 81 LYS A O 1
ATOM 666 N N . GLN A 1 82 ? 13.769 -8.606 1.013 1.00 46.62 82 GLN A N 1
ATOM 667 C CA . GLN A 1 82 ? 14.316 -9.627 1.923 1.00 46.62 82 GLN A CA 1
ATOM 668 C C . GLN A 1 82 ? 14.589 -11.016 1.304 1.00 46.62 82 GLN A C 1
ATOM 670 O O . GLN A 1 82 ? 14.930 -11.935 2.042 1.00 46.62 82 GLN A O 1
ATOM 675 N N . GLN A 1 83 ? 14.490 -11.207 -0.017 1.00 41.91 83 GLN A N 1
ATOM 676 C CA . GLN A 1 83 ? 14.799 -12.504 -0.657 1.00 41.91 83 GLN A CA 1
ATOM 677 C C . GLN A 1 83 ? 16.070 -12.494 -1.526 1.00 41.91 83 GLN A C 1
ATOM 679 O O . GLN A 1 83 ? 16.029 -12.842 -2.707 1.00 41.91 83 GLN A O 1
ATOM 684 N N . LYS A 1 84 ? 17.217 -12.120 -0.948 1.00 36.88 84 LYS A N 1
ATOM 685 C CA . LYS A 1 84 ? 18.535 -12.446 -1.520 1.00 36.88 84 LYS A CA 1
ATOM 686 C C . LYS A 1 84 ? 19.372 -13.266 -0.558 1.00 36.88 84 LYS A C 1
ATOM 688 O O . LYS A 1 84 ? 19.497 -12.830 0.605 1.00 36.88 84 LYS A O 1
#

Radius of gyration: 12.39 Å; Cα contacts (8 Å, |Δi|>4): 211; chains: 1; bounding box: 33×22×36 Å

Foldseek 3Di:
DPADQEDEAEEEADQEDEAEEEEHAEYEYEYEHYAEYEYEYEDYVEYEYEEEQYAYYEYEYADDYHYDYYNYNYYYYHYVVPPD

pLDDT: mean 78.66, std 11.06, range [36.88, 87.62]